Protein AF-A0A2U3PY40-F1 (afdb_monomer_lite)

Foldseek 3Di:
DDDDDDDPVRVVVVVVVVVVVVVVVVVVPDDDPPDCVPPPPPDPPDPVVVVVVPD

pLDDT: mean 77.39, std 14.5, range [44.0, 97.31]

Secondary structure (DSSP, 8-state):
-------HHHHHHHHHHHHHHHHHHHHHTSPPP---TT----PPPPGGGGSGGG-

Structure (mmCIF, N/CA/C/O backbone):
data_AF-A0A2U3PY40-F1
#
_entry.id   AF-A0A2U3PY40-F1
#
loop_
_atom_site.group_PDB
_atom_site.id
_atom_site.type_symbol
_atom_site.label_atom_id
_atom_site.label_alt_id
_atom_site.label_comp_id
_atom_site.label_asym_id
_atom_site.label_entity_id
_atom_site.label_seq_id
_atom_site.pdbx_PDB_ins_code
_atom_site.Cartn_x
_atom_site.Cartn_y
_atom_site.Cartn_z
_atom_site.occupancy
_atom_site.B_iso_or_equiv
_atom_site.auth_seq_id
_atom_site.auth_comp_id
_atom_site.auth_asym_id
_atom_site.auth_atom_id
_atom_site.pdbx_PDB_model_num
ATOM 1 N N . MET A 1 1 ? -2.686 -0.203 -38.900 1.00 56.62 1 MET A N 1
ATOM 2 C CA . MET A 1 1 ? -2.638 -0.767 -37.534 1.00 56.62 1 MET A CA 1
ATOM 3 C C . MET A 1 1 ? -1.211 -0.617 -37.018 1.00 56.62 1 MET A C 1
ATOM 5 O O . MET A 1 1 ? -0.313 -1.185 -37.625 1.00 56.62 1 MET A O 1
ATOM 9 N N . ARG A 1 2 ? -0.961 0.229 -36.007 1.00 66.88 2 ARG A N 1
ATOM 10 C CA . ARG A 1 2 ? 0.386 0.401 -35.429 1.00 66.88 2 ARG A CA 1
ATOM 11 C C . ARG A 1 2 ? 0.571 -0.641 -34.330 1.00 66.88 2 ARG A C 1
ATOM 13 O O . ARG A 1 2 ? -0.129 -0.591 -33.327 1.00 66.88 2 ARG A O 1
ATOM 20 N N . VAL A 1 3 ? 1.473 -1.592 -34.548 1.00 72.56 3 VAL A N 1
ATOM 21 C CA . VAL A 1 3 ? 1.844 -2.589 -33.538 1.00 72.56 3 VAL A CA 1
ATOM 22 C C . VAL A 1 3 ? 2.973 -1.989 -32.711 1.00 72.56 3 VAL A C 1
ATOM 24 O O . VAL A 1 3 ? 4.094 -1.868 -33.199 1.00 72.56 3 VAL A O 1
ATOM 27 N N . TYR A 1 4 ? 2.665 -1.560 -31.489 1.00 72.06 4 TYR A N 1
ATOM 28 C CA . TYR A 1 4 ? 3.679 -1.081 -30.555 1.00 72.06 4 TYR A CA 1
ATOM 29 C C . TYR A 1 4 ? 4.385 -2.292 -29.945 1.00 72.06 4 TYR A C 1
ATOM 31 O O . TYR A 1 4 ? 3.739 -3.131 -29.315 1.00 72.06 4 TYR A O 1
ATOM 39 N N . ARG A 1 5 ? 5.694 -2.413 -30.176 1.00 74.25 5 ARG A N 1
ATOM 40 C CA . ARG A 1 5 ? 6.529 -3.409 -29.504 1.00 74.25 5 ARG A CA 1
ATOM 41 C C . ARG A 1 5 ? 7.275 -2.697 -28.388 1.00 74.25 5 ARG A C 1
ATOM 43 O O . ARG A 1 5 ? 8.082 -1.830 -28.719 1.00 74.25 5 ARG A O 1
ATOM 50 N N . PRO A 1 6 ? 7.009 -3.039 -27.119 1.00 72.44 6 PRO A N 1
ATOM 51 C CA . PRO A 1 6 ? 7.713 -2.411 -26.026 1.00 72.44 6 PRO A CA 1
ATOM 52 C C . PRO A 1 6 ? 9.209 -2.681 -26.149 1.00 72.44 6 PRO A C 1
ATOM 54 O O . PRO A 1 6 ? 9.614 -3.806 -26.463 1.00 72.44 6 PRO A O 1
ATOM 57 N N . LEU A 1 7 ? 10.025 -1.662 -25.908 1.00 79.25 7 LEU A N 1
ATOM 58 C CA . LEU A 1 7 ? 11.458 -1.875 -25.732 1.00 79.25 7 LEU A CA 1
ATOM 59 C C . LEU A 1 7 ? 11.677 -2.746 -24.479 1.00 79.25 7 LEU A C 1
ATOM 61 O O . LEU A 1 7 ? 10.865 -2.689 -23.556 1.00 79.25 7 LEU A O 1
ATOM 65 N N . PRO A 1 8 ? 12.760 -3.536 -24.393 1.00 77.06 8 PRO A N 1
ATOM 66 C CA . PRO A 1 8 ? 13.016 -4.388 -23.226 1.00 77.06 8 PRO A CA 1
ATOM 67 C C . PRO A 1 8 ? 12.933 -3.641 -21.882 1.00 77.06 8 PRO A C 1
ATOM 69 O O . PRO A 1 8 ? 12.319 -4.131 -20.941 1.00 77.06 8 PRO A O 1
ATOM 72 N N . VAL A 1 9 ? 13.433 -2.401 -21.839 1.00 78.06 9 VAL A N 1
ATOM 73 C CA . VAL A 1 9 ? 13.348 -1.509 -20.667 1.00 78.06 9 VAL A CA 1
ATOM 74 C C . VAL A 1 9 ? 11.897 -1.181 -20.285 1.00 78.06 9 VAL A C 1
ATOM 76 O O . VAL A 1 9 ? 11.557 -1.117 -19.107 1.00 78.06 9 VAL A O 1
ATOM 79 N N . GLU A 1 10 ? 11.013 -1.012 -21.269 1.00 81.75 10 GLU A N 1
ATOM 80 C CA . GLU A 1 10 ? 9.589 -0.748 -21.032 1.00 81.75 10 GLU A CA 1
ATOM 81 C C . GLU A 1 10 ? 8.870 -1.995 -20.499 1.00 81.75 10 GLU A C 1
ATOM 83 O O . GLU A 1 10 ? 7.937 -1.880 -19.703 1.00 81.75 10 GLU A O 1
ATOM 88 N N . HIS A 1 11 ? 9.306 -3.193 -20.908 1.00 83.94 11 HIS A N 1
ATOM 89 C CA . HIS A 1 11 ? 8.770 -4.446 -20.383 1.00 83.94 11 HIS A CA 1
ATOM 90 C C . HIS A 1 11 ? 9.124 -4.630 -18.903 1.00 83.94 11 HIS A C 1
ATOM 92 O O . HIS A 1 11 ? 8.229 -4.877 -18.096 1.00 83.94 11 HIS A O 1
ATOM 98 N N . GLU A 1 12 ? 10.392 -4.438 -18.535 1.00 87.81 12 GLU A N 1
ATOM 99 C CA . GLU A 1 12 ? 10.846 -4.514 -17.140 1.00 87.81 12 GLU A CA 1
ATOM 100 C C . GLU A 1 12 ? 10.125 -3.491 -16.254 1.00 87.81 12 GLU A C 1
ATOM 102 O O . GLU A 1 12 ? 9.624 -3.831 -15.181 1.00 87.81 12 GLU A O 1
ATOM 107 N N . GLN A 1 13 ? 9.983 -2.252 -16.735 1.00 88.62 13 GLN A N 1
ATOM 108 C CA . GLN A 1 13 ? 9.250 -1.208 -16.023 1.00 88.62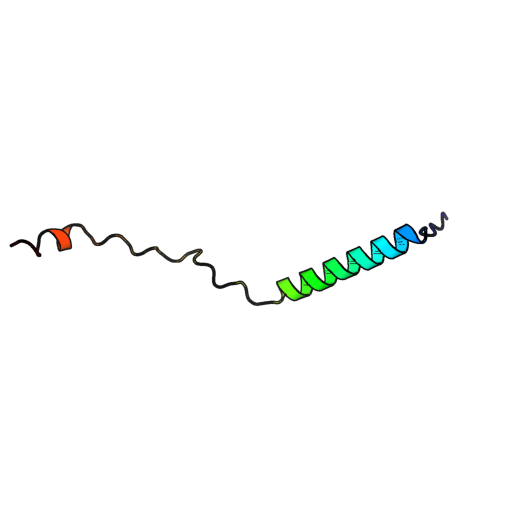 13 GLN A CA 1
ATOM 109 C C . GLN A 1 13 ? 7.767 -1.566 -15.832 1.00 88.62 13 GLN A C 1
ATOM 111 O O . GLN A 1 13 ? 7.198 -1.319 -14.765 1.00 88.62 13 GLN A O 1
ATOM 116 N N . ALA A 1 14 ? 7.130 -2.161 -16.845 1.00 88.81 14 ALA A N 1
ATOM 117 C CA . ALA A 1 14 ? 5.738 -2.587 -16.761 1.00 88.81 14 ALA A CA 1
ATOM 118 C C . ALA A 1 14 ? 5.541 -3.737 -15.761 1.00 88.81 14 ALA A C 1
ATOM 120 O O . ALA A 1 14 ? 4.577 -3.711 -14.994 1.00 88.81 14 ALA A O 1
ATOM 121 N N . GLU A 1 15 ? 6.437 -4.726 -15.737 1.00 91.69 15 GLU A N 1
ATOM 122 C CA . GLU A 1 15 ? 6.369 -5.816 -14.757 1.00 91.69 15 GLU A CA 1
ATOM 123 C C . GLU A 1 15 ? 6.615 -5.309 -13.333 1.00 91.69 15 GLU A C 1
ATOM 125 O O . GLU A 1 15 ? 5.860 -5.657 -12.423 1.00 91.69 15 GLU A O 1
ATOM 130 N N . TYR A 1 16 ? 7.580 -4.404 -13.146 1.00 93.56 16 TYR A N 1
ATOM 131 C CA . TYR A 1 16 ? 7.822 -3.766 -11.853 1.00 93.56 16 TYR A CA 1
ATOM 132 C C . TYR A 1 16 ? 6.583 -3.010 -11.349 1.00 93.56 16 TYR A C 1
ATOM 134 O O . TYR A 1 16 ? 6.148 -3.187 -10.211 1.00 93.56 16 TYR A O 1
ATOM 142 N N . MET A 1 17 ? 5.937 -2.234 -12.224 1.00 94.75 17 MET A N 1
ATOM 143 C CA . MET A 1 17 ? 4.704 -1.525 -11.879 1.00 94.75 17 MET A CA 1
ATOM 144 C C . MET A 1 17 ? 3.574 -2.492 -11.496 1.00 94.75 17 MET A C 1
ATOM 146 O O . MET A 1 17 ? 2.844 -2.259 -10.533 1.00 94.75 17 MET A O 1
ATOM 150 N N . ARG A 1 18 ? 3.431 -3.612 -12.216 1.00 95.31 18 ARG A N 1
ATOM 151 C CA . ARG A 1 18 ? 2.440 -4.647 -11.878 1.00 95.31 18 ARG A CA 1
ATOM 152 C C . ARG A 1 18 ? 2.717 -5.284 -10.523 1.00 95.31 18 ARG A C 1
ATOM 154 O O . ARG A 1 18 ? 1.760 -5.597 -9.816 1.00 95.31 18 ARG A O 1
ATOM 161 N N . GLN A 1 19 ? 3.983 -5.483 -10.169 1.00 97.31 19 GLN A N 1
ATOM 162 C CA . GLN A 1 19 ? 4.358 -6.014 -8.865 1.00 97.31 19 GLN A CA 1
ATOM 163 C C . GLN A 1 19 ? 3.928 -5.065 -7.739 1.00 97.31 19 GLN A C 1
ATOM 165 O O . GLN A 1 19 ? 3.220 -5.505 -6.835 1.00 97.31 19 GLN A O 1
ATOM 170 N N . ILE A 1 20 ? 4.224 -3.765 -7.857 1.00 97.31 20 ILE A N 1
ATOM 171 C CA . ILE A 1 20 ? 3.782 -2.744 -6.888 1.00 97.31 20 ILE A CA 1
ATOM 172 C C . ILE A 1 20 ? 2.263 -2.792 -6.707 1.00 97.31 20 ILE A C 1
ATOM 174 O O . ILE A 1 20 ? 1.762 -2.860 -5.589 1.00 97.31 20 ILE A O 1
ATOM 178 N N . VAL A 1 21 ? 1.508 -2.805 -7.809 1.00 97.12 21 VAL A N 1
ATOM 179 C CA . VAL A 1 21 ? 0.039 -2.821 -7.751 1.00 97.12 21 VAL A CA 1
ATOM 180 C C . VAL A 1 21 ? -0.487 -4.076 -7.047 1.00 97.12 21 VAL A C 1
ATOM 182 O O . VAL A 1 21 ? -1.467 -3.993 -6.302 1.00 97.12 21 VAL A O 1
ATOM 185 N N . ARG A 1 22 ? 0.149 -5.238 -7.249 1.00 97.31 22 ARG A N 1
ATOM 186 C CA . ARG A 1 22 ? -0.214 -6.473 -6.537 1.00 97.31 22 ARG A CA 1
ATOM 187 C C . ARG A 1 22 ? 0.046 -6.344 -5.040 1.00 97.31 22 ARG A C 1
ATOM 189 O O . ARG A 1 22 ? -0.850 -6.649 -4.261 1.00 97.31 22 ARG A O 1
ATOM 196 N N . GLU A 1 23 ? 1.217 -5.858 -4.649 1.00 96.88 23 GLU A N 1
ATOM 197 C CA . GLU A 1 23 ? 1.587 -5.679 -3.241 1.00 96.88 23 GLU A CA 1
ATOM 198 C C . GLU A 1 23 ? 0.659 -4.679 -2.537 1.00 96.88 23 GLU A C 1
ATOM 200 O O . GLU A 1 23 ? 0.099 -4.988 -1.484 1.00 96.88 23 GLU A O 1
ATOM 205 N N . CYS A 1 24 ? 0.383 -3.529 -3.161 1.00 96.19 24 CYS A N 1
ATOM 206 C CA . CYS A 1 24 ? -0.583 -2.556 -2.649 1.00 96.19 24 CYS A CA 1
ATOM 207 C C . CYS A 1 24 ? -1.979 -3.166 -2.476 1.00 96.19 24 CYS A C 1
ATOM 209 O O . CYS A 1 24 ? -2.653 -2.902 -1.482 1.00 96.19 24 CYS A O 1
ATOM 211 N N . ARG A 1 25 ? -2.424 -4.003 -3.422 1.00 96.00 25 ARG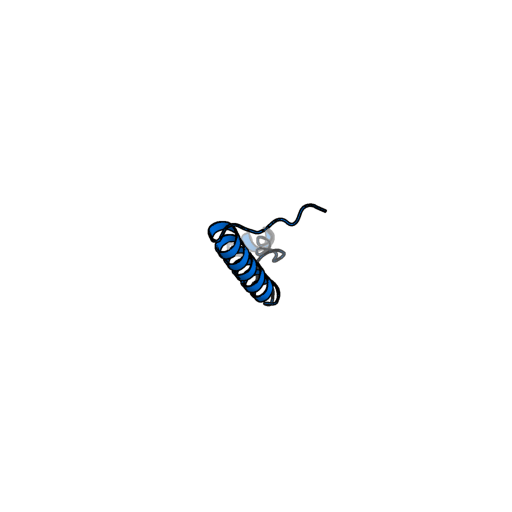 A N 1
ATOM 212 C CA . ARG A 1 25 ? -3.720 -4.679 -3.318 1.00 96.00 25 ARG A CA 1
ATOM 213 C C . ARG A 1 25 ? -3.770 -5.633 -2.128 1.00 96.00 25 ARG A C 1
ATOM 215 O O . ARG A 1 25 ? -4.807 -5.694 -1.478 1.00 96.00 25 ARG A O 1
ATOM 222 N N . GLU A 1 26 ? -2.700 -6.375 -1.852 1.00 95.75 26 GLU A N 1
ATOM 223 C CA . GLU A 1 26 ? -2.659 -7.257 -0.680 1.00 95.75 26 GLU A CA 1
ATOM 224 C C . GLU A 1 26 ? -2.691 -6.463 0.631 1.00 95.75 26 GLU A C 1
ATOM 226 O O . GLU A 1 26 ? -3.421 -6.846 1.542 1.00 95.75 26 GLU A O 1
ATOM 231 N N . LEU A 1 27 ? -2.002 -5.319 0.706 1.00 92.00 27 LEU A N 1
ATOM 232 C CA . LEU A 1 27 ? -2.076 -4.424 1.867 1.00 92.00 27 LEU A CA 1
ATOM 233 C C . LEU A 1 27 ? -3.495 -3.891 2.093 1.00 92.00 27 LEU A C 1
ATOM 235 O O . LEU A 1 27 ? -3.982 -3.892 3.217 1.00 92.00 27 LEU A O 1
ATOM 239 N N . LEU A 1 28 ? -4.198 -3.499 1.029 1.00 90.25 28 LEU A N 1
ATOM 240 C CA . LEU A 1 28 ? -5.571 -2.992 1.130 1.00 90.25 28 LEU A CA 1
ATOM 241 C C . LEU A 1 28 ? -6.607 -4.058 1.520 1.00 90.25 28 LEU A C 1
ATOM 243 O O . LEU A 1 28 ? -7.722 -3.705 1.896 1.00 90.25 28 LEU A O 1
ATOM 247 N N . LYS A 1 29 ? -6.274 -5.351 1.428 1.00 93.38 29 LYS A N 1
ATOM 248 C CA . LYS A 1 29 ? -7.127 -6.433 1.951 1.00 93.38 29 LYS A CA 1
ATOM 249 C C . L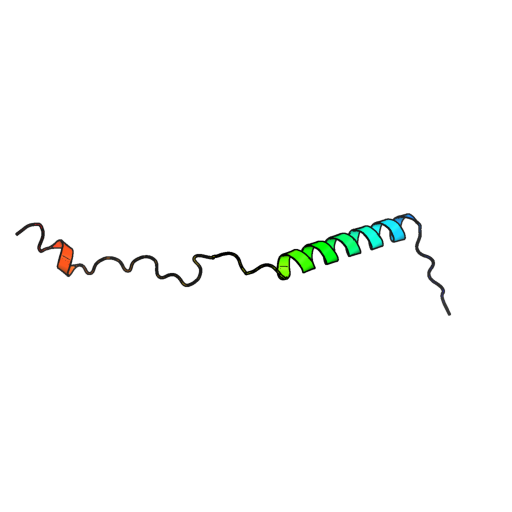YS A 1 29 ? -6.974 -6.629 3.457 1.00 93.38 29 LYS A C 1
ATOM 251 O O . LYS A 1 29 ? -7.797 -7.323 4.053 1.00 93.38 29 LYS A O 1
ATOM 256 N N . GLN A 1 30 ? -5.913 -6.098 4.059 1.00 90.44 30 GLN A N 1
ATOM 257 C CA . GLN A 1 30 ? -5.706 -6.199 5.497 1.00 90.44 30 GLN A CA 1
ATOM 258 C C . GLN A 1 30 ? -6.763 -5.362 6.227 1.00 90.44 30 GLN A C 1
ATOM 260 O O . GLN A 1 30 ? -7.242 -4.362 5.684 1.00 90.44 30 GLN A O 1
ATOM 265 N N . PRO A 1 31 ? -7.160 -5.761 7.449 1.00 87.25 31 PRO A N 1
ATOM 266 C CA . PRO A 1 31 ? -8.025 -4.920 8.258 1.00 87.25 31 PRO A CA 1
ATOM 267 C C . PRO A 1 31 ? -7.376 -3.540 8.440 1.00 87.25 31 PRO A C 1
ATOM 269 O O . PRO A 1 31 ? -6.148 -3.460 8.565 1.00 87.25 31 PRO A O 1
ATOM 272 N N . PRO A 1 32 ? -8.172 -2.455 8.448 1.00 82.12 32 PRO A N 1
ATOM 273 C CA . PRO A 1 32 ? -7.630 -1.131 8.700 1.00 82.12 32 PRO A CA 1
ATOM 274 C C . PRO A 1 32 ? -6.898 -1.139 10.048 1.00 82.12 32 PRO A C 1
ATOM 276 O O . PRO A 1 32 ? -7.347 -1.817 10.979 1.00 82.12 32 PRO A O 1
ATOM 279 N N . PRO A 1 33 ? -5.772 -0.414 10.167 1.00 81.38 33 PRO A N 1
ATOM 280 C CA . PRO A 1 33 ? -5.077 -0.320 11.438 1.00 81.38 33 PRO A CA 1
ATOM 281 C C . PRO A 1 33 ? -6.030 0.236 12.495 1.00 81.38 33 PRO A C 1
ATOM 283 O O . PRO A 1 33 ? -6.921 1.030 12.185 1.00 81.38 33 PRO A O 1
ATOM 286 N N . ASP A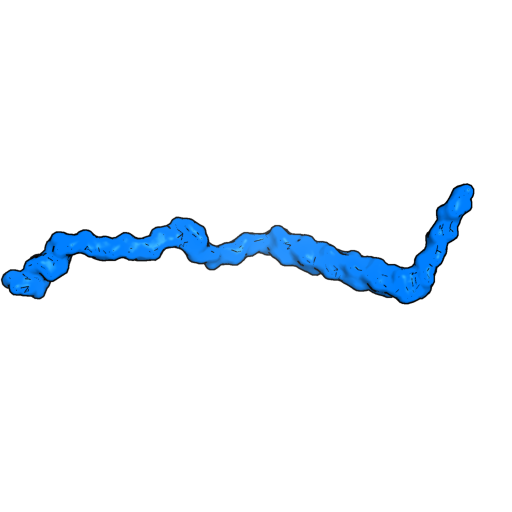 1 34 ? -5.830 -0.168 13.747 1.00 81.56 34 ASP A N 1
ATOM 287 C CA . ASP A 1 34 ? -6.555 0.409 14.874 1.00 81.56 34 ASP A CA 1
ATOM 288 C C . ASP A 1 34 ? -6.114 1.867 15.050 1.00 81.56 34 ASP A C 1
ATOM 290 O O . ASP A 1 34 ? -5.139 2.187 15.732 1.00 81.56 34 ASP A O 1
ATOM 294 N N . THR A 1 35 ? -6.779 2.765 14.327 1.00 76.62 35 THR A N 1
ATOM 295 C CA . THR A 1 35 ? -6.512 4.193 14.413 1.00 76.62 35 THR A CA 1
ATOM 296 C C . THR A 1 35 ? -7.244 4.757 15.622 1.00 76.62 35 THR A C 1
ATOM 298 O O . THR A 1 35 ? -8.424 4.480 15.824 1.00 76.62 35 THR A O 1
ATOM 301 N N . PHE A 1 36 ? -6.603 5.658 16.369 1.00 69.25 36 PHE A N 1
ATOM 302 C CA . PHE A 1 36 ? -7.279 6.463 17.397 1.00 69.25 36 PHE A CA 1
ATOM 303 C C . PHE A 1 36 ? -8.319 7.442 16.811 1.00 69.25 36 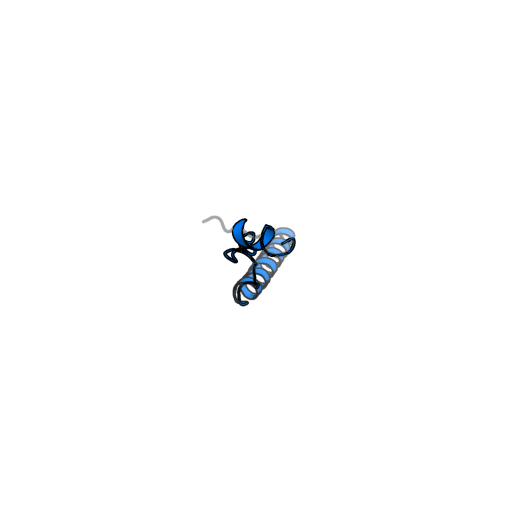PHE A C 1
ATOM 305 O O . PHE A 1 36 ? -8.948 8.197 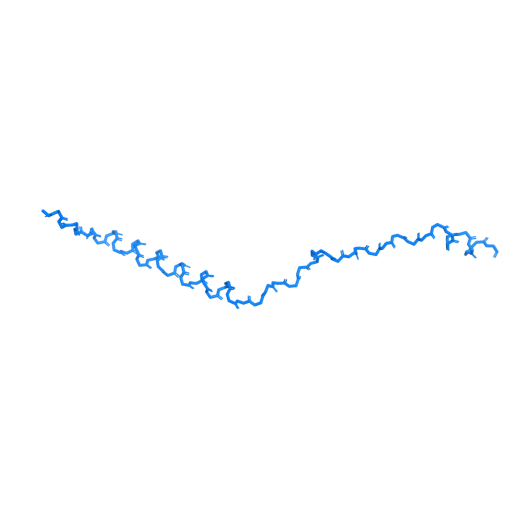17.552 1.00 69.25 36 PHE A O 1
ATOM 312 N N . LEU A 1 37 ? -8.504 7.448 15.487 1.00 68.62 37 LEU A N 1
ATOM 313 C CA . LEU A 1 37 ? -9.453 8.296 14.784 1.00 68.62 37 LEU A CA 1
ATOM 314 C C . LEU A 1 37 ? -10.881 7.986 15.266 1.00 68.62 37 LEU A C 1
ATOM 316 O O . LEU A 1 37 ? -11.364 6.866 15.132 1.00 68.62 37 LEU A O 1
ATOM 320 N N . GLY A 1 38 ? -11.547 8.980 15.858 1.00 66.31 38 GLY A N 1
ATOM 321 C CA . GLY A 1 38 ? -12.898 8.836 16.415 1.00 66.31 38 GLY A CA 1
ATOM 322 C C . GLY A 1 38 ? -12.955 8.404 17.883 1.00 66.31 38 GLY A C 1
ATOM 323 O O . GLY A 1 38 ? -14.041 8.387 18.463 1.00 66.31 38 GLY A O 1
ATOM 324 N N . ARG A 1 39 ? -11.816 8.118 18.528 1.00 71.31 39 ARG A N 1
ATOM 325 C CA . ARG A 1 39 ? -11.777 7.977 19.987 1.00 71.31 39 ARG A CA 1
ATOM 326 C C . ARG A 1 39 ? -11.892 9.365 20.601 1.00 71.31 39 ARG A C 1
ATOM 328 O O . ARG A 1 39 ? -11.091 10.245 20.292 1.00 71.31 39 ARG A O 1
ATOM 335 N N . LYS A 1 40 ? -12.869 9.561 21.487 1.00 71.88 40 LYS A N 1
ATOM 336 C CA . LYS A 1 40 ? -12.849 10.723 22.373 1.00 71.88 40 LYS A CA 1
ATOM 337 C C . LYS A 1 40 ? -11.615 10.580 23.262 1.00 71.88 40 LYS A C 1
ATOM 339 O O . LYS A 1 40 ? -11.543 9.655 24.068 1.00 71.88 40 LYS A O 1
ATOM 344 N N . THR A 1 41 ? -10.618 11.445 23.078 1.00 70.12 41 THR A N 1
ATOM 345 C CA . THR A 1 41 ? -9.667 11.745 24.156 1.00 70.12 41 THR A CA 1
ATOM 346 C C . THR A 1 41 ? -10.496 12.050 25.390 1.00 70.12 41 THR A C 1
ATOM 348 O O . THR A 1 41 ? -11.462 12.796 25.244 1.00 70.12 41 THR A O 1
ATOM 351 N N . GLN A 1 42 ? -10.169 11.417 26.525 1.00 69.06 42 GLN A N 1
ATOM 352 C CA . GLN A 1 42 ? -10.874 11.585 27.799 1.00 69.06 42 GLN A CA 1
ATOM 353 C C . GLN A 1 42 ? -11.376 13.022 27.914 1.00 69.06 42 GLN A C 1
ATOM 355 O O . GLN A 1 42 ? -10.569 13.956 27.894 1.00 69.06 42 GLN A O 1
ATOM 360 N N . ASP A 1 43 ? -12.703 13.184 27.917 1.00 66.44 43 ASP A N 1
ATOM 361 C CA . ASP A 1 43 ? -13.307 14.481 28.180 1.00 66.44 43 ASP A CA 1
ATOM 362 C C . ASP A 1 43 ? -12.686 14.963 29.499 1.00 66.44 43 ASP A C 1
ATOM 364 O O . ASP A 1 43 ? -12.602 14.192 30.460 1.00 66.44 43 ASP A O 1
ATOM 368 N N . ALA A 1 44 ? -12.135 16.181 29.506 1.00 69.00 44 ALA A N 1
ATOM 369 C CA . ALA A 1 44 ? -11.503 16.717 30.705 1.00 69.00 44 ALA A CA 1
ATOM 370 C C . ALA A 1 44 ? -12.499 16.600 31.873 1.00 69.00 44 ALA A C 1
ATOM 372 O O . ALA A 1 44 ? -13.678 16.915 31.662 1.00 69.00 44 ALA A O 1
ATOM 373 N N . PRO A 1 45 ? -12.068 16.143 33.066 1.00 67.00 45 PRO A N 1
ATOM 374 C CA . PRO A 1 45 ? -12.971 16.009 34.200 1.00 67.00 45 PRO A CA 1
ATOM 375 C C . PRO A 1 45 ? -13.696 17.338 34.417 1.00 67.00 45 PRO A C 1
ATOM 377 O O . PRO A 1 45 ? -13.098 18.419 34.339 1.00 67.00 45 PRO A O 1
ATOM 380 N N . SER A 1 46 ? -15.014 17.270 34.607 1.00 63.91 46 SER A N 1
ATOM 381 C CA . SER A 1 46 ? -15.819 18.457 34.869 1.00 63.91 46 SER A CA 1
ATOM 382 C C . SER A 1 46 ? -15.266 19.162 36.102 1.00 63.91 46 SER A C 1
ATOM 384 O O . SER A 1 46 ? -15.046 18.519 37.124 1.00 63.91 46 SER A O 1
ATOM 386 N N . LYS A 1 47 ? -15.080 20.487 36.023 1.00 62.03 47 LYS A N 1
ATOM 387 C CA . LYS A 1 47 ? -14.521 21.338 37.093 1.00 62.03 47 LYS A CA 1
ATOM 388 C C . LYS A 1 47 ? -15.136 21.142 38.491 1.00 62.03 47 LYS A C 1
ATOM 390 O O . LYS A 1 47 ? -14.540 21.603 39.450 1.00 62.03 47 LYS A O 1
ATOM 395 N N . GLN A 1 48 ? -16.295 20.493 38.608 1.00 59.00 48 GLN A N 1
ATOM 396 C CA . GLN A 1 48 ? -16.932 20.186 39.890 1.00 59.00 48 GLN A CA 1
ATOM 397 C C . GLN A 1 48 ? -16.167 19.155 40.731 1.00 59.00 48 GLN A C 1
ATOM 399 O O . GLN A 1 48 ? -16.230 19.242 41.946 1.00 59.00 48 GLN A O 1
ATOM 404 N N . GLU A 1 49 ? -15.395 18.244 40.130 1.00 55.03 49 GLU A N 1
ATOM 405 C CA . GLU A 1 49 ? -14.614 17.252 40.896 1.00 55.03 49 GLU A CA 1
ATOM 406 C C . GLU A 1 49 ? -13.269 17.803 41.408 1.00 55.03 49 GLU A C 1
ATOM 408 O O . GLU A 1 49 ? -12.591 17.142 42.183 1.00 55.03 49 GLU A O 1
ATOM 413 N N . ALA A 1 50 ? -12.866 19.012 40.995 1.00 55.72 50 ALA A N 1
ATOM 414 C CA . ALA A 1 50 ? -11.601 19.621 41.418 1.00 55.72 50 ALA A CA 1
ATOM 415 C C . ALA A 1 50 ? -11.712 20.457 42.709 1.00 55.72 50 ALA A C 1
ATOM 417 O O . ALA A 1 50 ? -10.681 20.779 43.296 1.00 55.72 50 ALA A O 1
ATOM 418 N N . ASP A 1 51 ? -12.931 20.811 43.132 1.00 54.75 51 ASP A N 1
ATOM 419 C CA . ASP A 1 51 ? -13.175 21.609 44.347 1.00 54.75 51 ASP A CA 1
ATOM 420 C C . ASP A 1 51 ? -13.511 20.749 45.581 1.00 54.75 51 ASP A C 1
ATOM 422 O O . ASP A 1 51 ? -13.400 21.242 46.700 1.00 54.75 51 ASP A O 1
ATOM 426 N N . ASP A 1 52 ? -13.870 19.469 45.408 1.00 56.53 52 ASP A N 1
ATOM 427 C CA . ASP A 1 52 ? -14.242 18.571 46.522 1.00 56.53 52 ASP A CA 1
ATOM 428 C C . ASP A 1 52 ? -13.041 17.847 47.165 1.00 56.53 52 ASP A C 1
ATOM 430 O O . ASP A 1 52 ? -13.174 17.280 48.244 1.00 56.53 52 ASP A O 1
ATOM 434 N N . ASP A 1 53 ? -11.853 17.898 46.552 1.00 56.41 53 ASP A N 1
ATOM 435 C CA . ASP A 1 53 ? -10.628 17.264 47.080 1.00 56.41 53 ASP A CA 1
ATOM 436 C C . ASP A 1 53 ? -9.777 18.211 47.963 1.00 56.41 53 ASP A C 1
ATOM 438 O O . ASP A 1 53 ? -8.686 17.849 48.410 1.00 56.41 53 ASP A O 1
ATOM 442 N N . PHE A 1 54 ? -10.266 19.430 48.238 1.00 55.59 54 PHE A N 1
ATOM 443 C CA . PHE A 1 54 ? -9.611 20.419 49.114 1.00 55.59 54 PHE A CA 1
ATOM 444 C C . PHE A 1 54 ? -10.510 20.973 50.241 1.00 55.59 54 PHE A C 1
ATOM 446 O O . PHE A 1 54 ? -10.141 21.978 50.858 1.00 55.59 54 PHE A O 1
ATOM 453 N N . ALA A 1 55 ? -11.651 20.336 50.535 1.00 44.00 55 ALA A N 1
ATOM 454 C CA . ALA A 1 55 ? -12.570 20.731 51.613 1.00 44.00 55 ALA A CA 1
ATOM 455 C C . ALA A 1 55 ? -12.473 19.834 52.860 1.00 44.00 55 ALA A C 1
ATOM 457 O O . ALA A 1 55 ? -12.385 18.595 52.713 1.00 44.00 55 ALA A O 1
#

Organism: NCBI:txid1549949

Radius of gyration: 28.2 Å; chains: 1; bounding box: 30×29×89 Å

Sequence (55 aa):
MRVYRPLPVEHEQAEYMRQIVRECRELLKQPPPDTFLGRKTQDAPSKQEADDDFA